Protein AF-A0A2Z6MRA7-F1 (afdb_monomer_lite)

Radius of gyration: 40.66 Å; chains: 1; bounding box: 72×16×120 Å

Secondary structure (DSSP, 8-state):
-HHHHHHHHHHHHHHHHHHHHHHHHHHTTT-SS-SS----HHHHHHHHHHHHHHHHHHHHHHHHHHHHHHHHHHHHHHHHHHHHHHHHHHHHHHHHHHTTTT-HHHHHHHHHHHHHHHHHHHHHHHHHHHHHHHHHTT--

pLDDT: mean 86.62, std 15.34, range [43.91, 98.38]

Sequence (140 aa):
MDAFRKQASKFREQVAKQQQAVIKQFSGSGYESSDVVVIDEVEMQRHQHMDKLYRATRAGRDFQKEIVKAGETFTAIGYKHIETGTKLSEECCRYGAENNSDNILAKAASVYGDARKHVEKEHEELNRLLASQVNFSYAV

Foldseek 3Di:
DVVVVVVVVVVVVVVVVVVVVVVCVVCVLPPDDDPDPSQRPVNVVVVVVVVVVVVVVVVVVVVVVVVLVVLVVVLVVLVVVLVVLLVQLVVLLVQLVVVVPVDPSSVVSNVCSVVSNVVSVVSVVVSVVSVVVSVVVVVD

Structure (mmCIF, N/CA/C/O backbone):
data_AF-A0A2Z6MRA7-F1
#
_entry.id   AF-A0A2Z6MRA7-F1
#
loop_
_atom_site.group_PDB
_atom_site.id
_atom_site.type_symbol
_atom_site.label_atom_id
_atom_site.label_alt_id
_atom_site.label_comp_id
_atom_site.label_asym_id
_atom_site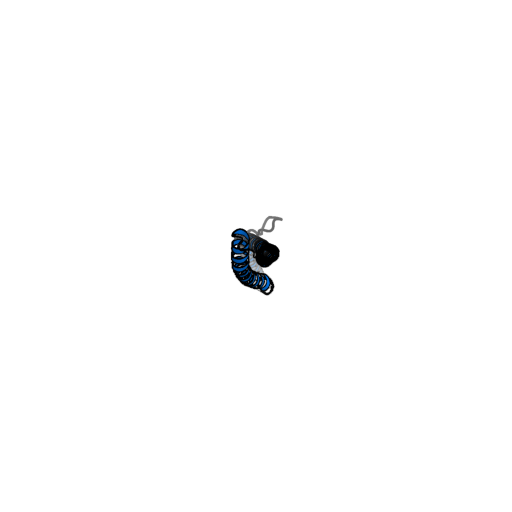.label_entity_id
_atom_site.label_seq_id
_atom_site.pdbx_PDB_ins_code
_atom_site.Cartn_x
_atom_site.Cartn_y
_atom_site.Cartn_z
_atom_site.occupancy
_atom_site.B_iso_or_equiv
_atom_site.auth_seq_id
_atom_site.auth_comp_id
_atom_site.auth_asym_id
_atom_site.auth_atom_id
_atom_site.pdbx_PDB_model_num
ATOM 1 N N . MET A 1 1 ? -45.533 -6.812 85.199 1.00 61.56 1 MET A N 1
ATOM 2 C CA . MET A 1 1 ? -45.878 -7.290 83.838 1.00 61.56 1 MET A CA 1
ATOM 3 C C . MET A 1 1 ? -46.168 -6.143 82.863 1.00 61.56 1 MET A C 1
ATOM 5 O O . MET A 1 1 ? -45.709 -6.209 81.729 1.00 61.56 1 MET A O 1
ATOM 9 N N . ASP A 1 2 ? -46.828 -5.056 83.280 1.00 75.00 2 ASP A N 1
ATOM 10 C CA . ASP A 1 2 ? -47.205 -3.964 82.356 1.00 75.00 2 ASP A CA 1
ATOM 11 C C . ASP A 1 2 ? -46.066 -3.027 81.932 1.00 75.00 2 ASP A C 1
ATOM 13 O O . ASP A 1 2 ? -46.065 -2.523 80.809 1.00 75.00 2 ASP A O 1
ATOM 17 N N . ALA A 1 3 ? -45.054 -2.832 82.783 1.00 76.25 3 ALA A N 1
ATOM 18 C CA . ALA A 1 3 ? -43.869 -2.044 82.434 1.00 76.25 3 ALA A CA 1
ATOM 19 C C . ALA A 1 3 ? -43.072 -2.682 81.279 1.00 76.25 3 ALA A C 1
ATOM 21 O O . ALA A 1 3 ? -42.670 -1.990 80.345 1.00 76.25 3 ALA A O 1
ATOM 22 N N . PHE A 1 4 ? -42.936 -4.013 81.292 1.00 77.94 4 PHE A N 1
ATOM 23 C CA . PHE A 1 4 ? -42.275 -4.775 80.231 1.00 77.94 4 PHE A CA 1
ATOM 24 C C . PHE A 1 4 ? -43.061 -4.710 78.912 1.00 77.94 4 PHE A C 1
ATOM 26 O O . PHE A 1 4 ? -42.480 -4.475 77.854 1.00 77.94 4 PHE A O 1
ATOM 33 N N . ARG A 1 5 ? -44.400 -4.803 78.970 1.00 78.56 5 ARG A N 1
ATOM 34 C CA . ARG A 1 5 ? -45.269 -4.592 77.796 1.00 78.56 5 ARG A CA 1
ATOM 35 C C . ARG A 1 5 ? -45.118 -3.193 77.199 1.00 78.56 5 ARG A C 1
ATOM 37 O O . ARG A 1 5 ? -45.010 -3.074 75.983 1.00 78.56 5 ARG A O 1
ATOM 44 N N . LYS A 1 6 ? -45.067 -2.149 78.035 1.00 82.81 6 LYS A N 1
ATOM 45 C CA . LYS A 1 6 ? -44.858 -0.762 77.577 1.00 82.81 6 LYS A CA 1
ATOM 46 C C . LYS A 1 6 ? -43.485 -0.547 76.941 1.00 82.81 6 LYS A C 1
ATOM 48 O O . LYS A 1 6 ? -43.351 0.248 76.014 1.00 82.81 6 LYS A O 1
ATOM 53 N N . GLN A 1 7 ? -42.455 -1.223 77.435 1.00 84.06 7 GLN A N 1
ATOM 54 C CA . GLN A 1 7 ? -41.118 -1.130 76.856 1.00 84.06 7 GLN A CA 1
ATOM 55 C C . GLN A 1 7 ? -41.043 -1.865 75.511 1.00 84.06 7 GLN A C 1
ATOM 57 O O . GLN A 1 7 ? -40.516 -1.316 74.545 1.00 84.06 7 GLN A O 1
ATOM 62 N N . ALA A 1 8 ? -41.669 -3.041 75.410 1.00 85.00 8 ALA A N 1
ATOM 63 C CA . ALA A 1 8 ? -41.787 -3.785 74.159 1.00 85.00 8 ALA A CA 1
ATOM 64 C C . ALA A 1 8 ? -42.585 -3.018 73.089 1.00 85.00 8 ALA A C 1
ATOM 66 O O . ALA A 1 8 ? -42.194 -3.010 71.922 1.00 85.00 8 ALA A O 1
ATOM 67 N N . SER A 1 9 ? -43.662 -2.318 73.467 1.00 85.94 9 SER A N 1
ATOM 68 C CA . SER A 1 9 ? -44.428 -1.497 72.521 1.00 85.94 9 SER A CA 1
ATOM 69 C C . SER A 1 9 ? -43.619 -0.307 71.999 1.00 85.94 9 SER A C 1
ATOM 71 O O . SER A 1 9 ? -43.652 -0.039 70.802 1.00 85.94 9 SER A O 1
ATOM 73 N N . LYS A 1 10 ? -42.831 0.357 72.858 1.00 87.25 10 LYS A N 1
ATOM 74 C CA . LYS A 1 10 ? -41.926 1.445 72.444 1.00 87.25 10 LYS A CA 1
ATOM 75 C C . LYS A 1 10 ? -40.828 0.960 71.499 1.00 87.25 10 LYS A C 1
ATOM 77 O O . LYS A 1 10 ? -40.557 1.619 70.502 1.00 87.25 10 LYS A O 1
ATOM 82 N N . PHE A 1 11 ? -40.222 -0.190 71.793 1.00 84.88 11 PHE A N 1
ATOM 83 C CA . PHE A 1 11 ? -39.203 -0.785 70.929 1.00 84.88 11 PHE A CA 1
ATOM 84 C C . PHE A 1 11 ? -39.780 -1.148 69.558 1.00 84.88 11 PHE A C 1
ATOM 86 O O . PHE A 1 11 ? -39.213 -0.783 68.534 1.00 84.88 11 PHE A O 1
ATOM 93 N N . ARG A 1 12 ? -40.962 -1.777 69.524 1.00 89.12 12 ARG A N 1
ATOM 94 C CA . ARG A 1 12 ? -41.667 -2.086 68.274 1.00 89.12 12 ARG A CA 1
ATOM 95 C C . ARG A 1 12 ? -41.969 -0.829 67.457 1.00 89.12 12 ARG A C 1
ATOM 97 O O . ARG A 1 12 ? -41.828 -0.852 66.240 1.00 89.12 12 ARG A O 1
ATOM 104 N N . GLU A 1 13 ? -42.360 0.262 68.109 1.00 89.81 13 GLU A N 1
ATOM 105 C CA . GLU A 1 13 ? -42.630 1.533 67.434 1.00 89.81 13 GLU A CA 1
ATOM 106 C C . GLU A 1 13 ? -41.350 2.187 66.887 1.00 89.81 13 GLU A C 1
ATOM 108 O O . GLU A 1 13 ? -41.354 2.710 65.775 1.00 89.81 13 GLU A O 1
ATOM 113 N N . GLN A 1 14 ? -40.238 2.118 67.627 1.00 89.75 14 GLN A N 1
ATOM 114 C CA . GLN A 1 14 ? -38.931 2.580 67.148 1.00 89.75 14 GLN A CA 1
ATOM 115 C C . GLN A 1 14 ? -38.446 1.762 65.949 1.00 89.75 14 GLN A C 1
ATOM 117 O O . GLN A 1 14 ? -38.046 2.345 64.945 1.00 89.75 14 GLN A O 1
ATOM 122 N N . VAL A 1 15 ? -38.552 0.432 66.017 1.00 87.19 15 VAL A N 1
ATOM 123 C CA . VAL A 1 15 ? -38.201 -0.466 64.909 1.00 87.19 15 VAL A CA 1
ATOM 124 C C . VAL A 1 15 ? -39.079 -0.187 63.691 1.00 87.19 15 VAL A C 1
ATOM 126 O O . VAL A 1 15 ? -38.550 -0.066 62.594 1.00 87.19 15 VAL A O 1
ATOM 129 N N . ALA A 1 16 ? -40.389 0.004 63.868 1.00 87.00 16 ALA A N 1
ATOM 130 C CA . ALA A 1 16 ? -41.295 0.327 62.767 1.00 87.00 16 ALA A CA 1
ATOM 131 C C . ALA A 1 16 ? -40.948 1.669 62.101 1.00 87.00 16 ALA A C 1
ATOM 133 O O . ALA A 1 16 ? -40.903 1.752 60.877 1.00 87.00 16 ALA A O 1
ATOM 134 N N . LYS A 1 17 ? -40.634 2.709 62.887 1.00 87.38 17 LYS A N 1
ATOM 135 C CA . LYS A 1 17 ? -40.191 4.011 62.353 1.00 87.38 17 LYS A CA 1
ATOM 136 C C . LYS A 1 17 ? -38.864 3.899 61.608 1.00 87.38 17 LYS A C 1
ATOM 138 O O . LYS A 1 17 ? -38.703 4.512 60.557 1.00 87.38 17 LYS A O 1
ATOM 143 N N . GLN A 1 18 ? -37.929 3.107 62.128 1.00 85.75 18 GLN A N 1
ATOM 144 C CA . GLN A 1 18 ? -36.629 2.894 61.499 1.00 85.75 18 GLN A CA 1
ATOM 145 C C . GLN A 1 18 ? -36.767 2.089 60.202 1.00 85.75 18 GLN A C 1
ATOM 147 O O . GLN A 1 18 ? -36.214 2.485 59.183 1.00 85.75 18 GLN A O 1
ATOM 152 N N . GLN A 1 19 ? -37.578 1.030 60.201 1.00 81.81 19 GLN A N 1
ATOM 153 C CA . GLN A 1 19 ? -37.922 0.273 58.997 1.00 81.81 19 GLN A CA 1
ATOM 154 C C . GLN A 1 19 ? -38.595 1.164 57.952 1.00 81.81 19 GLN A C 1
ATOM 156 O O . GLN A 1 19 ? -38.216 1.125 56.787 1.00 81.81 19 GLN A O 1
ATOM 161 N N . GLN A 1 20 ? -39.529 2.026 58.360 1.00 79.81 20 GLN A N 1
ATOM 162 C CA . GLN A 1 20 ? -40.194 2.953 57.449 1.00 79.81 20 GLN A CA 1
ATOM 163 C C . GLN A 1 20 ? -39.233 4.013 56.886 1.00 79.81 20 GLN A C 1
ATOM 165 O O . GLN A 1 20 ? -39.343 4.364 55.717 1.00 79.81 20 GLN A O 1
ATOM 170 N N . ALA A 1 21 ? -38.267 4.499 57.671 1.00 77.75 21 ALA A N 1
ATOM 171 C CA . ALA A 1 21 ? -37.239 5.429 57.198 1.00 77.75 21 ALA A CA 1
ATOM 172 C C . ALA A 1 21 ? -36.267 4.773 56.202 1.00 77.75 21 ALA A C 1
ATOM 174 O O . ALA A 1 21 ? -35.924 5.385 55.194 1.00 77.75 21 ALA A O 1
ATOM 175 N N . VAL A 1 22 ? -35.875 3.522 56.460 1.00 73.81 22 VAL A N 1
ATOM 176 C CA . VAL A 1 22 ? -35.026 2.721 55.568 1.00 73.81 22 VAL A CA 1
ATOM 177 C C . VAL A 1 22 ? -35.753 2.448 54.253 1.00 73.81 22 VAL A C 1
ATOM 179 O O . VAL A 1 22 ? -35.217 2.741 53.190 1.00 73.81 22 VAL A O 1
ATOM 182 N N . ILE A 1 23 ? -37.005 1.985 54.315 1.00 71.25 23 ILE A N 1
ATOM 183 C CA . ILE A 1 23 ? -37.838 1.772 53.126 1.00 71.25 23 ILE A CA 1
ATOM 184 C C . ILE A 1 23 ? -37.998 3.082 52.356 1.00 71.25 23 ILE A C 1
ATOM 186 O O . ILE A 1 23 ? -37.771 3.082 51.160 1.00 71.25 23 ILE A O 1
ATOM 190 N N . LYS A 1 24 ? -38.257 4.212 53.027 1.00 70.19 24 LYS A N 1
ATOM 191 C CA . LYS A 1 24 ? -38.381 5.527 52.380 1.00 70.19 24 LYS A CA 1
ATOM 192 C C . LYS A 1 24 ? -37.087 6.011 51.715 1.00 70.19 24 LYS A C 1
ATOM 194 O O . LYS A 1 24 ? -37.157 6.691 50.696 1.00 70.19 24 LYS A O 1
ATOM 199 N N . GLN A 1 25 ? -35.914 5.674 52.258 1.00 65.38 25 GLN A N 1
ATOM 200 C CA . GLN A 1 25 ? -34.640 5.927 51.572 1.00 65.38 25 GLN A CA 1
ATOM 201 C C . GLN A 1 25 ? -34.499 5.086 50.300 1.00 65.38 25 GLN A C 1
ATOM 203 O O . GLN A 1 25 ? -33.959 5.583 49.317 1.00 65.38 25 GLN A O 1
ATOM 208 N N . PHE A 1 26 ? -35.006 3.853 50.305 1.00 62.19 26 PHE A N 1
ATOM 209 C CA . PHE A 1 26 ? -34.986 2.967 49.139 1.00 62.19 26 PHE A CA 1
ATOM 210 C C . PHE A 1 26 ? -36.138 3.212 48.153 1.00 62.19 26 PHE A C 1
ATOM 212 O O . PHE A 1 26 ? -36.004 2.903 46.975 1.00 62.19 26 PHE A O 1
ATOM 219 N N . SER A 1 27 ? -37.259 3.790 48.589 1.00 54.78 27 SER A N 1
ATOM 220 C CA . SER A 1 27 ? -38.402 4.107 47.730 1.00 54.78 27 SER A CA 1
ATOM 221 C C . SER A 1 27 ? -38.403 5.542 47.213 1.00 54.78 27 SER A C 1
ATOM 223 O O . SER A 1 27 ? -38.974 5.810 46.157 1.00 54.78 27 SER A O 1
ATOM 225 N N . GLY A 1 28 ? -37.663 6.451 47.858 1.00 52.53 28 GLY A N 1
ATOM 226 C CA . GLY A 1 28 ? -37.334 7.772 47.317 1.00 52.53 28 GLY A CA 1
ATOM 227 C C . GLY A 1 28 ? -36.505 7.729 46.025 1.00 52.53 28 GLY A C 1
ATOM 228 O O . GLY A 1 28 ? -36.448 8.735 45.325 1.00 52.53 28 GLY A O 1
ATOM 229 N N . SER A 1 29 ? -35.922 6.574 45.676 1.00 53.66 29 SER A N 1
ATOM 230 C CA . SER A 1 29 ? -35.279 6.315 44.379 1.00 53.66 29 SER A CA 1
ATOM 231 C C . SER A 1 29 ? -36.203 5.642 43.348 1.00 53.66 29 SER A C 1
ATOM 233 O O . SER A 1 29 ? -35.720 5.031 42.401 1.00 53.66 29 SER A O 1
ATOM 235 N N . GLY A 1 30 ? -37.530 5.749 43.498 1.00 51.50 30 GLY A N 1
ATOM 236 C CA . GLY A 1 30 ? -38.499 5.401 42.445 1.00 51.50 30 GLY A CA 1
ATOM 237 C C . GLY A 1 30 ? -38.980 3.945 42.416 1.00 51.50 30 GLY A C 1
ATOM 238 O O . GLY A 1 30 ? -39.690 3.560 41.495 1.00 51.50 30 GLY A O 1
ATOM 239 N N . TYR A 1 31 ? -38.649 3.132 43.420 1.00 51.97 31 TYR A N 1
ATOM 240 C CA . TYR A 1 31 ? -38.835 1.673 43.376 1.00 51.97 31 TYR A CA 1
ATOM 241 C C . TYR A 1 31 ? -40.231 1.126 43.743 1.00 51.97 31 TYR A C 1
ATOM 243 O O . TYR A 1 31 ? -40.405 -0.088 43.778 1.00 51.97 31 TYR A O 1
ATOM 251 N N . GLU A 1 32 ? -41.237 1.956 44.038 1.00 49.31 32 GLU A N 1
ATOM 252 C CA . GLU A 1 32 ? -42.443 1.460 44.732 1.00 49.31 32 GLU A CA 1
ATOM 253 C C . GLU A 1 32 ? -43.661 1.073 43.868 1.00 49.31 32 GLU A C 1
ATOM 255 O O . GLU A 1 32 ? -44.641 0.609 44.444 1.00 49.31 32 GLU A O 1
ATOM 260 N N . SER A 1 33 ? -43.672 1.190 42.528 1.00 49.06 33 SER A N 1
ATOM 261 C CA . SER A 1 33 ? -44.928 0.882 41.796 1.00 49.06 33 SER A CA 1
ATOM 262 C C . SER A 1 33 ? -44.847 0.435 40.329 1.00 49.06 33 SER A C 1
ATOM 264 O O . SER A 1 33 ? -45.857 0.522 39.629 1.00 49.06 33 SER A O 1
ATOM 266 N N . SER A 1 34 ? -43.726 -0.072 39.818 1.00 43.91 34 SER A N 1
ATOM 267 C CA . SER A 1 34 ? -43.711 -0.536 38.425 1.00 43.91 34 SER A CA 1
ATOM 268 C C . SER A 1 34 ? -42.971 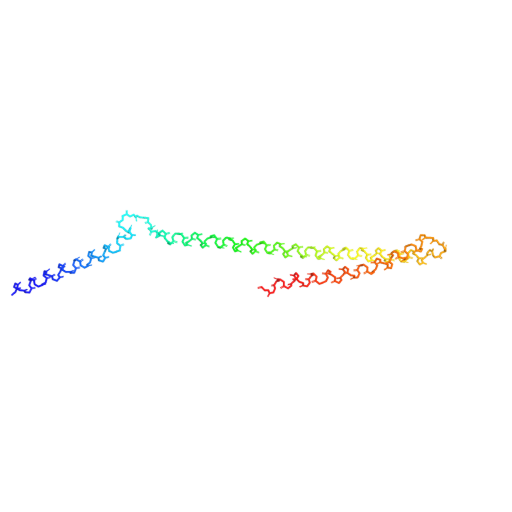-1.854 38.263 1.00 43.91 34 SER A C 1
ATOM 270 O O . SER A 1 34 ? -41.846 -1.992 38.726 1.00 43.91 34 SER A O 1
ATOM 272 N N . ASP A 1 35 ? -43.569 -2.776 37.508 1.00 44.47 35 ASP A N 1
ATOM 273 C CA . ASP A 1 35 ? -42.946 -3.965 36.889 1.00 44.47 35 ASP A CA 1
ATOM 274 C C . ASP A 1 35 ? -41.876 -3.574 35.831 1.00 44.47 35 ASP A C 1
ATOM 276 O O . ASP A 1 35 ? -41.507 -4.324 34.932 1.00 44.47 35 ASP A O 1
ATOM 280 N N . VAL A 1 36 ? -41.403 -2.330 35.914 1.00 48.38 36 VAL A N 1
ATOM 281 C CA . VAL A 1 36 ? -40.416 -1.675 35.075 1.00 48.38 36 VAL A CA 1
ATOM 282 C C . VAL A 1 36 ? -39.216 -1.439 35.970 1.00 48.38 36 VAL A C 1
ATOM 284 O O . VAL A 1 36 ? -39.297 -0.705 36.953 1.00 48.38 36 VAL A O 1
ATOM 287 N N . VAL A 1 37 ? -38.099 -2.066 35.615 1.00 55.81 37 VAL A N 1
ATOM 288 C CA . VAL A 1 37 ? -36.787 -1.786 36.196 1.00 55.81 37 VAL A CA 1
ATOM 289 C C . VAL A 1 37 ? -36.551 -0.276 36.099 1.00 55.81 37 VAL A C 1
ATOM 291 O O . VAL A 1 37 ? -36.351 0.251 35.005 1.00 55.81 37 VAL A O 1
ATOM 294 N N . VAL A 1 38 ? -36.624 0.433 37.228 1.00 57.22 38 VAL A N 1
ATOM 295 C CA . VAL A 1 38 ? -36.293 1.860 37.296 1.00 57.22 38 VAL A CA 1
ATOM 296 C C . VAL A 1 38 ? -34.774 1.953 37.258 1.00 57.22 38 VAL A C 1
ATOM 298 O O . VAL A 1 38 ? -34.099 1.927 38.284 1.00 57.22 38 VAL A O 1
ATOM 301 N N . ILE A 1 39 ? -34.237 1.947 36.039 1.00 60.69 39 ILE A N 1
ATOM 302 C CA . ILE A 1 39 ? -32.828 2.231 35.784 1.00 60.69 39 ILE A CA 1
ATOM 303 C C . ILE A 1 39 ? -32.609 3.693 36.177 1.00 60.69 39 ILE A C 1
ATOM 305 O O . ILE A 1 39 ? -33.308 4.575 35.676 1.00 60.69 39 ILE A O 1
ATOM 309 N N . ASP A 1 40 ? -31.657 3.937 37.077 1.00 77.81 40 ASP A N 1
ATOM 310 C CA . ASP A 1 40 ? -31.231 5.286 37.450 1.00 77.81 40 ASP A CA 1
ATOM 311 C C . ASP A 1 40 ? -30.864 6.073 36.176 1.00 77.81 40 ASP A C 1
ATOM 313 O O . ASP A 1 40 ? -30.165 5.554 35.302 1.00 77.81 40 ASP A O 1
ATOM 317 N N . GLU A 1 41 ? -31.330 7.317 36.027 1.00 80.62 41 GLU A N 1
ATOM 318 C CA . GLU A 1 41 ? -31.053 8.127 34.830 1.00 80.62 41 GLU A CA 1
ATOM 319 C C . GLU A 1 41 ? -29.545 8.249 34.576 1.00 80.62 41 GLU A C 1
ATOM 321 O O . GLU A 1 41 ? -29.099 8.227 33.425 1.00 80.62 41 GLU A O 1
ATOM 326 N N . VAL A 1 42 ? -28.748 8.302 35.649 1.00 81.94 42 VAL A N 1
ATOM 327 C CA . VAL A 1 42 ? -27.282 8.318 35.579 1.00 81.94 42 VAL A CA 1
ATOM 328 C C . VAL A 1 42 ? -26.740 6.988 35.047 1.00 81.94 42 VAL A C 1
ATOM 330 O O . VAL A 1 42 ? -25.832 6.976 34.210 1.00 81.94 42 VAL A O 1
ATOM 333 N N . GLU A 1 43 ? -27.306 5.858 35.474 1.00 87.88 43 GLU A N 1
ATOM 334 C CA . GLU A 1 43 ? -26.947 4.532 34.966 1.00 87.88 43 GLU A CA 1
ATOM 335 C C . GLU A 1 43 ? -27.314 4.379 33.483 1.00 87.88 43 GLU A C 1
ATOM 337 O O . GLU A 1 43 ? -26.481 3.927 32.689 1.00 87.88 43 GLU A O 1
ATOM 342 N N . MET A 1 44 ? -28.501 4.840 33.076 1.00 88.31 44 MET A N 1
ATOM 343 C CA . MET A 1 44 ? -28.934 4.845 31.676 1.00 88.31 44 MET A CA 1
ATOM 344 C C . MET A 1 44 ? -28.018 5.719 30.808 1.00 88.31 44 MET A C 1
ATOM 346 O O . MET A 1 44 ? -27.568 5.283 29.744 1.00 88.31 44 MET A O 1
ATOM 350 N N . GLN A 1 45 ? -27.685 6.933 31.258 1.00 90.94 45 GLN A N 1
ATOM 351 C CA . GLN A 1 45 ? -26.747 7.811 30.553 1.00 90.94 45 GLN A CA 1
ATOM 352 C C . GLN A 1 45 ? -25.359 7.177 30.432 1.00 90.94 45 GLN A C 1
ATOM 354 O O . GLN A 1 45 ? -24.727 7.265 29.374 1.00 90.94 45 GLN A O 1
ATOM 359 N N . ARG A 1 46 ? -24.875 6.506 31.484 1.00 91.06 46 ARG A N 1
ATOM 360 C CA . ARG A 1 46 ? -23.586 5.806 31.457 1.00 91.06 46 ARG A CA 1
ATOM 361 C C . ARG A 1 46 ? -23.606 4.638 30.473 1.00 91.06 46 ARG A C 1
ATOM 363 O O . ARG A 1 46 ? -22.650 4.470 29.716 1.00 91.06 46 ARG A O 1
ATOM 370 N N . HIS A 1 47 ? -24.698 3.878 30.425 1.00 93.56 47 HIS A N 1
ATOM 371 C CA . HIS A 1 47 ? -24.872 2.798 29.457 1.00 93.56 47 HIS A CA 1
ATOM 372 C C . HIS A 1 47 ? -24.848 3.317 28.011 1.00 93.56 47 HIS A C 1
ATOM 374 O O . HIS A 1 47 ? -24.129 2.776 27.173 1.00 93.56 47 HIS A O 1
ATOM 380 N N . GLN A 1 48 ? -25.545 4.421 27.724 1.00 95.44 48 GLN A N 1
ATOM 381 C CA . GLN A 1 48 ? -25.530 5.047 26.397 1.00 95.44 48 GLN A CA 1
ATOM 382 C C . GLN A 1 48 ? -24.134 5.539 25.986 1.00 95.44 48 GLN A C 1
ATOM 384 O O . GLN A 1 48 ? -23.746 5.388 24.826 1.00 95.44 48 GLN A O 1
ATOM 389 N N . HIS A 1 49 ? -23.360 6.116 26.912 1.00 96.88 49 HIS A N 1
ATOM 390 C CA . HIS A 1 49 ? -21.974 6.507 26.633 1.00 96.88 49 HIS A CA 1
ATOM 391 C C . HIS A 1 49 ? -21.091 5.294 26.332 1.00 96.88 49 HIS A C 1
ATOM 393 O O . HIS A 1 49 ? -20.293 5.340 25.395 1.00 96.88 49 HIS A O 1
ATOM 399 N N . MET A 1 50 ? -21.267 4.201 27.076 1.00 97.25 50 MET A N 1
ATOM 400 C CA . MET A 1 50 ? -20.536 2.961 26.829 1.00 97.25 50 MET A CA 1
ATOM 401 C C . MET A 1 50 ? -20.885 2.329 25.480 1.00 97.25 50 MET A C 1
ATOM 403 O O . MET A 1 50 ? -19.974 1.899 24.774 1.00 97.25 50 MET A O 1
ATOM 407 N N . ASP A 1 51 ? -22.159 2.319 25.080 1.00 97.31 51 ASP A N 1
ATOM 408 C CA . ASP A 1 51 ? -22.570 1.813 23.764 1.00 97.31 51 ASP A CA 1
ATOM 409 C C . ASP A 1 51 ? -21.969 2.656 22.627 1.00 97.31 51 ASP A C 1
ATOM 411 O O . ASP A 1 51 ? -21.415 2.114 21.668 1.00 97.31 51 ASP A O 1
ATOM 415 N N . LYS A 1 52 ? -21.981 3.991 22.761 1.00 98.12 52 LYS A N 1
ATOM 416 C CA . LYS A 1 52 ? -21.329 4.896 21.799 1.00 98.12 52 LYS A CA 1
ATOM 417 C C . LYS A 1 52 ? -19.829 4.633 21.694 1.00 98.12 52 LYS A C 1
ATOM 419 O O . LYS A 1 52 ? -19.317 4.525 20.581 1.00 98.12 52 LYS A O 1
ATOM 424 N N . LEU A 1 53 ? -19.139 4.507 22.829 1.00 97.88 53 LEU A N 1
ATOM 425 C CA . LEU A 1 53 ? -17.708 4.213 22.860 1.00 97.88 53 LEU A CA 1
ATOM 426 C C . LEU A 1 53 ? -17.416 2.867 22.192 1.00 97.88 53 LEU A C 1
ATOM 428 O O . LEU A 1 53 ? -16.570 2.800 21.305 1.00 97.88 53 LEU A O 1
ATOM 432 N N . TYR A 1 54 ? -18.165 1.819 22.542 1.00 97.81 54 TYR A N 1
ATOM 433 C CA . TYR A 1 54 ? -18.016 0.496 21.943 1.00 97.81 54 TYR A CA 1
ATOM 434 C C . TYR A 1 54 ? -18.193 0.533 20.420 1.00 97.81 54 TYR A C 1
ATOM 436 O O . TYR A 1 54 ? -17.347 0.012 19.689 1.00 97.81 54 TYR A O 1
ATOM 444 N N . ARG A 1 55 ? -19.254 1.181 19.922 1.00 98.12 55 ARG A N 1
ATOM 445 C CA . ARG A 1 55 ? -19.498 1.326 18.478 1.00 98.12 55 ARG A CA 1
ATOM 446 C C . ARG A 1 55 ? -18.383 2.103 17.787 1.00 98.12 55 ARG A C 1
ATOM 448 O O . ARG A 1 55 ? -17.924 1.665 16.735 1.00 98.12 55 ARG A O 1
ATOM 455 N N . ALA A 1 56 ? -17.925 3.207 18.377 1.00 98.00 56 ALA A N 1
ATOM 456 C CA . ALA A 1 56 ? -16.848 4.022 17.823 1.00 98.00 56 ALA A CA 1
ATOM 457 C C . ALA A 1 56 ? -15.520 3.250 17.762 1.00 98.00 56 ALA A C 1
ATOM 459 O O . ALA A 1 56 ? -14.874 3.224 16.716 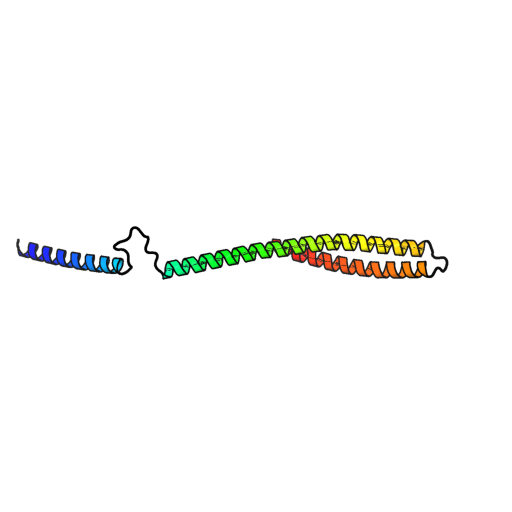1.00 98.00 56 ALA A O 1
ATOM 460 N N . THR A 1 57 ? -15.141 2.548 18.834 1.00 97.69 57 THR A N 1
ATOM 461 C CA . THR A 1 57 ? -13.937 1.702 18.860 1.00 97.69 57 THR A CA 1
ATOM 462 C C . THR A 1 57 ? -14.038 0.558 17.854 1.00 97.69 57 THR A C 1
ATOM 464 O O . THR A 1 57 ? -13.071 0.255 17.156 1.00 97.69 57 THR A O 1
ATOM 467 N N . ARG A 1 58 ? -15.217 -0.065 17.736 1.00 97.69 58 ARG A N 1
ATOM 468 C CA . ARG A 1 58 ? -15.468 -1.120 16.751 1.00 97.69 58 ARG A CA 1
ATOM 469 C C . ARG A 1 58 ? -15.285 -0.603 15.322 1.00 97.69 58 ARG A C 1
ATOM 471 O O . ARG A 1 58 ? -14.556 -1.227 14.558 1.00 97.69 58 ARG A O 1
ATOM 478 N N . ALA A 1 59 ? -15.902 0.532 14.996 1.00 97.94 59 ALA A N 1
ATOM 479 C CA . ALA A 1 59 ? -15.793 1.164 13.686 1.00 97.94 59 ALA A CA 1
ATOM 480 C C . ALA A 1 59 ? -14.350 1.584 13.371 1.00 97.94 59 ALA A C 1
ATOM 482 O O . ALA A 1 59 ? -13.868 1.318 12.276 1.00 97.94 59 ALA A O 1
ATOM 483 N N . GLY A 1 60 ? -13.633 2.163 14.341 1.00 96.94 60 GLY A N 1
ATOM 484 C CA . GLY A 1 60 ? -12.225 2.535 14.180 1.00 96.94 60 GLY A CA 1
ATOM 485 C C . GLY A 1 60 ? -11.327 1.335 13.873 1.00 96.94 60 GLY A C 1
ATOM 486 O O . GLY A 1 60 ? -10.509 1.394 12.959 1.00 96.94 60 GLY A O 1
ATOM 487 N N . ARG A 1 61 ? -11.525 0.211 14.572 1.00 95.69 61 ARG A N 1
ATOM 488 C CA . ARG A 1 61 ? -10.796 -1.035 14.294 1.00 95.69 61 ARG A CA 1
ATOM 489 C C . ARG A 1 61 ? -11.115 -1.590 12.904 1.00 95.69 61 ARG A C 1
ATOM 491 O O . ARG A 1 61 ? -10.217 -2.071 12.219 1.00 95.69 61 ARG A O 1
ATOM 498 N N . ASP A 1 62 ? -12.381 -1.574 12.499 1.00 96.38 62 ASP A N 1
ATOM 499 C CA . ASP A 1 62 ? -12.778 -2.091 11.188 1.00 96.38 62 ASP A CA 1
ATOM 500 C C . ASP A 1 62 ? -12.207 -1.200 10.061 1.00 96.38 62 ASP A C 1
ATOM 502 O O . ASP A 1 62 ? -11.642 -1.723 9.104 1.00 96.38 62 ASP A O 1
ATOM 506 N N . PHE A 1 63 ? -12.193 0.124 10.243 1.00 96.38 63 PHE A N 1
ATOM 507 C CA . PHE A 1 63 ? -11.527 1.068 9.339 1.00 96.38 63 PHE A CA 1
ATOM 508 C C . PHE A 1 63 ? -10.003 0.868 9.270 1.00 96.38 63 PHE A C 1
ATOM 510 O O . PHE A 1 63 ? -9.421 0.872 8.187 1.00 96.38 63 PHE A O 1
ATOM 517 N N . GLN A 1 64 ? -9.339 0.621 10.404 1.00 94.50 64 GLN A N 1
ATOM 518 C CA . GLN A 1 64 ? -7.905 0.309 10.422 1.00 94.50 64 GLN A CA 1
ATOM 519 C C . GLN A 1 64 ? -7.588 -0.936 9.578 1.00 94.50 64 GLN A C 1
ATOM 521 O O . GLN A 1 64 ? -6.609 -0.937 8.833 1.00 94.50 64 GLN A O 1
ATOM 526 N N . LYS A 1 65 ? -8.431 -1.977 9.635 1.00 93.69 65 LYS A N 1
ATOM 527 C CA . LYS A 1 65 ? -8.272 -3.170 8.784 1.00 93.69 65 LYS A CA 1
ATOM 528 C C . LYS A 1 65 ? -8.392 -2.840 7.298 1.00 93.69 65 LYS A C 1
ATOM 530 O O . LYS A 1 65 ? -7.659 -3.410 6.494 1.00 93.69 65 LYS A O 1
ATOM 535 N N . GLU A 1 66 ? -9.296 -1.937 6.927 1.00 96.38 66 GLU A N 1
ATOM 536 C CA . GLU A 1 66 ? -9.436 -1.488 5.538 1.00 96.38 66 GLU A CA 1
ATOM 537 C C . GLU A 1 66 ? -8.194 -0.731 5.055 1.00 96.38 66 GLU A C 1
ATOM 539 O O . GLU A 1 66 ? -7.724 -0.999 3.950 1.00 96.38 66 GLU A O 1
ATOM 544 N N . ILE A 1 67 ? -7.613 0.140 5.892 1.00 94.88 67 ILE A N 1
ATOM 545 C CA . ILE A 1 67 ? -6.350 0.833 5.584 1.00 94.88 67 ILE A CA 1
ATOM 546 C C . ILE A 1 67 ? -5.220 -0.173 5.349 1.00 94.88 67 ILE A C 1
ATOM 548 O O . ILE A 1 67 ? -4.509 -0.072 4.349 1.00 94.88 67 ILE A O 1
ATOM 552 N N . VAL A 1 68 ? -5.062 -1.154 6.243 1.00 94.50 68 VAL A N 1
ATOM 553 C CA . VAL A 1 68 ? -4.015 -2.180 6.116 1.00 94.50 68 VAL A CA 1
ATOM 554 C C . VAL A 1 68 ? -4.193 -2.963 4.816 1.00 94.50 68 VAL A C 1
ATOM 556 O O . VAL A 1 68 ? -3.264 -3.035 4.015 1.00 94.50 68 VAL A O 1
ATOM 559 N N . LYS A 1 69 ? -5.410 -3.442 4.533 1.00 95.25 69 LYS A N 1
ATOM 560 C CA . LYS A 1 69 ? -5.725 -4.166 3.292 1.00 95.25 69 LYS A CA 1
ATOM 561 C C . LYS A 1 69 ? -5.464 -3.328 2.035 1.00 95.25 69 LYS A C 1
ATOM 563 O O . LYS A 1 69 ? -5.007 -3.853 1.015 1.00 95.25 69 LYS A O 1
ATOM 568 N N . ALA A 1 70 ? -5.761 -2.029 2.082 1.00 96.44 70 ALA A N 1
ATOM 569 C CA . ALA A 1 70 ? -5.445 -1.113 0.993 1.00 96.44 70 ALA A CA 1
ATOM 570 C C . ALA A 1 70 ? -3.925 -0.999 0.787 1.00 96.44 70 ALA A C 1
ATOM 572 O O . ALA A 1 70 ? -3.466 -1.076 -0.352 1.00 96.44 70 ALA A O 1
ATOM 573 N N . GLY A 1 71 ? -3.145 -0.903 1.868 1.00 95.88 71 GLY A N 1
ATOM 574 C CA . GLY A 1 71 ? -1.679 -0.909 1.828 1.00 95.88 71 GLY A CA 1
ATOM 575 C C . GLY A 1 71 ? -1.088 -2.201 1.251 1.00 95.88 71 GLY A C 1
ATOM 576 O O . GLY A 1 71 ? -0.200 -2.155 0.398 1.00 95.88 71 GLY A O 1
ATOM 577 N N . GLU A 1 72 ? -1.618 -3.362 1.639 1.00 94.81 72 GLU A N 1
ATOM 578 C CA . GLU A 1 72 ? -1.212 -4.664 1.086 1.00 94.81 72 GLU A CA 1
ATOM 579 C C . GLU A 1 72 ? -1.503 -4.747 -0.416 1.00 94.81 72 GLU A C 1
ATOM 581 O O . GLU A 1 72 ? -0.659 -5.148 -1.217 1.00 94.81 72 GLU A O 1
ATOM 586 N N . THR A 1 73 ? -2.695 -4.308 -0.823 1.00 97.00 73 THR A N 1
ATOM 587 C CA . THR A 1 73 ? -3.090 -4.302 -2.236 1.00 97.00 73 THR A CA 1
ATOM 588 C C . THR A 1 73 ? -2.206 -3.355 -3.044 1.00 97.00 73 THR A C 1
ATOM 590 O O . THR A 1 73 ? -1.764 -3.700 -4.141 1.00 97.00 73 THR A O 1
ATOM 593 N N . PHE A 1 74 ? -1.912 -2.174 -2.500 1.00 96.62 74 PHE A N 1
ATOM 594 C CA . PHE A 1 74 ? -1.064 -1.182 -3.147 1.00 96.62 74 PHE A CA 1
ATOM 595 C C . PHE A 1 74 ? 0.364 -1.699 -3.349 1.00 96.62 74 PHE A C 1
ATOM 597 O O . PHE A 1 74 ? 0.890 -1.603 -4.455 1.00 96.62 74 PHE A O 1
ATOM 604 N N . THR A 1 75 ? 0.965 -2.323 -2.333 1.00 96.56 75 THR A N 1
ATOM 605 C CA . THR A 1 75 ? 2.323 -2.887 -2.444 1.00 96.56 75 THR A CA 1
ATOM 606 C C . THR A 1 75 ? 2.387 -4.057 -3.427 1.00 96.56 75 THR A C 1
ATOM 608 O O . THR A 1 75 ? 3.336 -4.156 -4.209 1.00 96.56 75 THR A O 1
ATOM 611 N N . ALA A 1 76 ? 1.349 -4.899 -3.473 1.00 96.88 76 ALA A N 1
ATOM 612 C CA . ALA A 1 76 ? 1.227 -5.967 -4.464 1.00 96.88 76 ALA A CA 1
ATOM 613 C C . ALA A 1 76 ? 1.118 -5.432 -5.905 1.00 96.88 76 ALA A C 1
ATOM 615 O O . ALA A 1 76 ? 1.735 -5.981 -6.820 1.00 96.88 76 ALA A O 1
ATOM 616 N N . ILE A 1 77 ? 0.358 -4.352 -6.123 1.00 97.81 77 ILE A N 1
ATOM 617 C CA . ILE A 1 77 ? 0.296 -3.664 -7.423 1.00 97.81 77 ILE A CA 1
ATOM 618 C C . ILE A 1 77 ? 1.654 -3.038 -7.761 1.00 97.81 77 ILE A C 1
ATOM 620 O O . ILE A 1 77 ? 2.105 -3.159 -8.900 1.00 97.81 77 ILE A O 1
ATOM 624 N N . GLY A 1 78 ? 2.322 -2.430 -6.777 1.00 97.69 78 GLY A N 1
ATOM 625 C CA . GLY A 1 78 ? 3.656 -1.851 -6.922 1.00 97.69 78 GLY A CA 1
ATOM 626 C C . GLY A 1 78 ? 4.664 -2.851 -7.488 1.00 97.69 78 GLY A C 1
ATOM 627 O O . GLY A 1 78 ? 5.332 -2.547 -8.473 1.00 97.69 78 GLY A O 1
ATOM 628 N N . TYR A 1 79 ? 4.695 -4.081 -6.963 1.00 97.69 79 TYR A N 1
ATOM 629 C CA . TYR A 1 79 ? 5.583 -5.131 -7.476 1.00 97.69 79 TYR A CA 1
ATOM 630 C C . TYR A 1 79 ? 5.313 -5.496 -8.940 1.00 97.69 79 TYR A C 1
ATOM 632 O O . TYR A 1 79 ? 6.256 -5.630 -9.715 1.00 97.69 79 TYR A O 1
ATOM 640 N N . LYS A 1 80 ? 4.043 -5.585 -9.355 1.00 98.00 80 LYS A N 1
ATOM 641 C CA . LYS A 1 80 ? 3.692 -5.836 -10.768 1.00 98.00 80 LYS A CA 1
ATOM 642 C C . LYS A 1 80 ? 4.129 -4.690 -11.683 1.00 98.00 80 LYS A C 1
ATOM 644 O O . LYS A 1 80 ? 4.535 -4.917 -12.825 1.00 98.00 80 LYS A O 1
ATOM 649 N N . HIS A 1 81 ? 4.036 -3.455 -11.191 1.00 97.06 81 HIS A N 1
ATOM 650 C CA . HIS A 1 81 ? 4.495 -2.274 -11.916 1.00 97.06 81 HIS A CA 1
ATOM 651 C C . HIS A 1 81 ? 6.016 -2.286 -12.112 1.00 97.06 81 HIS A C 1
ATOM 653 O O . HIS A 1 81 ? 6.471 -2.072 -13.235 1.00 97.06 81 HIS A O 1
ATOM 659 N N . ILE A 1 82 ? 6.771 -2.601 -11.055 1.00 98.19 82 ILE A N 1
ATOM 660 C CA . ILE A 1 82 ? 8.236 -2.733 -11.082 1.00 98.19 82 ILE A CA 1
ATOM 661 C C . ILE A 1 82 ? 8.670 -3.851 -12.035 1.00 98.19 82 ILE A C 1
ATOM 663 O O . ILE A 1 82 ? 9.583 -3.654 -12.834 1.00 98.19 82 ILE A O 1
ATOM 667 N N . GLU A 1 83 ? 7.997 -5.005 -12.005 1.00 98.06 83 GLU A N 1
ATOM 668 C CA . GLU A 1 83 ? 8.268 -6.126 -12.916 1.00 98.06 83 GLU A CA 1
ATOM 669 C C . GLU A 1 83 ? 8.097 -5.699 -14.382 1.00 98.06 83 GLU A C 1
ATOM 671 O O . GLU A 1 83 ? 8.986 -5.894 -15.213 1.00 98.06 83 GLU A O 1
ATOM 676 N N . THR A 1 84 ? 6.976 -5.041 -14.692 1.00 98.00 84 THR A N 1
ATOM 677 C CA . THR A 1 84 ? 6.689 -4.550 -16.047 1.00 98.00 84 THR A CA 1
ATOM 678 C C . THR A 1 84 ? 7.702 -3.490 -16.488 1.00 98.00 84 THR A C 1
ATOM 680 O O . THR A 1 84 ? 8.172 -3.513 -17.626 1.00 98.00 84 THR A O 1
ATOM 683 N N . GLY A 1 85 ? 8.056 -2.564 -15.595 1.00 97.88 85 GLY A N 1
ATOM 684 C CA . GLY A 1 85 ? 9.027 -1.507 -15.867 1.00 97.88 85 GLY A CA 1
ATOM 685 C C . GLY A 1 85 ? 10.447 -2.033 -16.072 1.00 97.88 85 GLY A C 1
ATOM 686 O O . GLY A 1 85 ? 11.142 -1.582 -16.984 1.00 97.88 85 GLY A O 1
ATOM 687 N N . THR A 1 86 ? 10.852 -3.027 -15.279 1.00 98.19 86 THR A N 1
ATOM 688 C CA . THR A 1 86 ? 12.149 -3.705 -15.410 1.00 98.19 86 THR A CA 1
ATOM 689 C C . THR A 1 86 ? 12.240 -4.407 -16.757 1.00 98.19 86 THR A C 1
ATOM 691 O O . THR A 1 86 ? 13.196 -4.192 -17.498 1.00 98.19 86 THR A O 1
ATOM 694 N N . LYS A 1 87 ? 11.198 -5.156 -17.135 1.00 98.38 87 LYS A N 1
ATOM 695 C CA . LYS A 1 87 ? 11.141 -5.820 -18.439 1.00 98.38 87 LYS A CA 1
ATOM 696 C C . LYS A 1 87 ? 11.229 -4.825 -19.600 1.00 98.38 87 LYS A C 1
ATOM 698 O O . LYS A 1 87 ? 11.964 -5.058 -20.554 1.00 98.38 87 LYS A O 1
ATOM 703 N N . LEU A 1 88 ? 10.520 -3.698 -19.514 1.00 98.06 88 LEU A N 1
ATOM 704 C CA . LEU A 1 88 ? 10.598 -2.647 -20.530 1.00 98.06 88 LEU A CA 1
ATOM 705 C C . LEU A 1 88 ? 12.016 -2.064 -20.633 1.00 98.06 88 LEU A C 1
ATOM 707 O O . LEU A 1 88 ? 12.523 -1.870 -21.735 1.00 98.06 88 LEU A O 1
ATOM 711 N N . SER A 1 89 ? 12.660 -1.797 -19.495 1.00 98.06 89 SER A N 1
ATOM 712 C CA . SER A 1 89 ? 14.047 -1.323 -19.449 1.00 98.06 89 SER A CA 1
ATOM 713 C C . SER A 1 89 ? 14.993 -2.303 -20.154 1.00 98.06 89 SER A C 1
ATOM 715 O O . SER A 1 89 ? 15.751 -1.892 -21.035 1.00 98.06 89 SER A O 1
ATOM 717 N N . GLU A 1 90 ? 14.890 -3.597 -19.844 1.00 98.19 90 GLU A N 1
ATOM 718 C CA . GLU A 1 90 ? 15.689 -4.658 -20.467 1.00 98.19 90 GLU A CA 1
ATOM 719 C C . GLU A 1 90 ? 15.464 -4.746 -21.981 1.00 98.19 90 GLU A C 1
ATOM 721 O O . GLU A 1 90 ? 16.422 -4.850 -22.750 1.00 98.19 90 GLU A O 1
ATOM 726 N N . GLU A 1 91 ? 14.210 -4.664 -22.429 1.00 98.12 91 GLU A N 1
ATOM 727 C CA . GLU A 1 91 ? 13.857 -4.689 -23.848 1.00 98.12 91 GLU A CA 1
ATOM 728 C C . GLU A 1 91 ? 14.412 -3.472 -24.601 1.00 98.12 91 GLU A C 1
ATOM 730 O O . GLU A 1 91 ? 14.940 -3.628 -25.705 1.00 98.12 91 GLU A O 1
ATOM 735 N N . CYS A 1 92 ? 14.368 -2.280 -23.998 1.00 97.31 92 CYS A N 1
ATOM 736 C CA . CYS A 1 92 ? 14.964 -1.068 -24.558 1.00 97.31 92 CYS A CA 1
ATOM 737 C C . CYS A 1 92 ? 16.497 -1.157 -24.645 1.00 97.31 92 CYS A C 1
ATOM 739 O O . CYS A 1 92 ? 17.065 -0.838 -25.694 1.00 97.31 92 CYS A O 1
ATOM 741 N N . CYS A 1 93 ? 17.169 -1.638 -23.591 1.00 96.31 93 CYS A N 1
ATOM 742 C CA . CYS A 1 93 ? 18.618 -1.865 -23.600 1.00 96.31 93 CYS A CA 1
ATOM 743 C C . CYS A 1 93 ? 19.016 -2.890 -24.672 1.00 96.31 93 CYS A C 1
ATOM 745 O O . CYS A 1 93 ? 19.966 -2.660 -25.422 1.00 96.31 93 CYS A O 1
ATOM 747 N N . ARG A 1 94 ? 18.268 -3.996 -24.785 1.00 96.75 94 ARG A N 1
ATOM 748 C CA . ARG A 1 94 ? 18.498 -5.030 -25.801 1.00 96.75 94 ARG A CA 1
ATOM 749 C C . ARG A 1 94 ? 18.333 -4.475 -27.213 1.00 96.75 94 ARG A C 1
ATOM 751 O O . ARG A 1 94 ? 19.222 -4.663 -28.037 1.00 96.75 94 ARG A O 1
ATOM 758 N N . TYR A 1 95 ? 17.249 -3.743 -27.475 1.00 95.81 95 TYR A N 1
ATOM 759 C CA . TYR A 1 95 ? 17.036 -3.100 -28.771 1.00 95.81 95 TYR A CA 1
ATOM 760 C C . TYR A 1 95 ? 18.204 -2.175 -29.139 1.00 95.81 95 TYR A C 1
ATOM 762 O O . TYR A 1 95 ? 18.711 -2.241 -30.260 1.00 95.81 95 TYR A O 1
ATOM 770 N N . GLY A 1 96 ? 18.658 -1.341 -28.198 1.00 95.19 96 GLY A N 1
ATOM 771 C CA . GLY A 1 96 ? 19.791 -0.444 -28.420 1.00 95.19 96 GLY A CA 1
ATOM 772 C C . GLY A 1 96 ? 21.097 -1.183 -28.730 1.00 95.19 96 GLY A C 1
ATOM 773 O O . GLY A 1 96 ? 21.812 -0.800 -29.656 1.00 95.19 96 GLY A O 1
ATOM 774 N N . ALA A 1 97 ? 21.374 -2.285 -28.024 1.00 93.44 97 ALA A N 1
ATOM 775 C CA . ALA A 1 97 ? 22.563 -3.109 -28.241 1.00 93.44 97 ALA A CA 1
ATOM 776 C C . ALA A 1 97 ? 22.554 -3.836 -29.599 1.00 93.44 97 ALA A C 1
ATOM 778 O O . ALA A 1 97 ? 23.577 -3.881 -30.281 1.00 93.44 97 ALA A O 1
ATOM 779 N N . GLU A 1 98 ? 21.403 -4.373 -30.009 1.00 94.38 98 GLU A N 1
ATOM 780 C CA . GLU A 1 98 ? 21.250 -5.134 -31.256 1.00 94.38 98 GLU A CA 1
ATOM 781 C C . GLU A 1 98 ? 21.246 -4.244 -32.515 1.00 94.38 98 GLU A C 1
ATOM 783 O O . GLU A 1 98 ? 21.577 -4.716 -33.600 1.00 94.38 98 GLU A O 1
ATOM 788 N N . ASN A 1 99 ? 20.915 -2.952 -32.387 1.00 91.00 99 ASN A N 1
ATOM 789 C CA . ASN A 1 99 ? 20.720 -2.026 -33.515 1.00 91.00 99 ASN A CA 1
ATOM 790 C C . ASN A 1 99 ? 21.753 -0.880 -33.556 1.00 91.00 99 ASN A C 1
ATOM 792 O O . ASN A 1 99 ? 21.465 0.208 -34.058 1.00 91.00 99 ASN A O 1
ATOM 796 N N . ASN A 1 100 ? 22.966 -1.107 -33.039 1.00 78.06 100 ASN A N 1
ATOM 797 C CA . ASN A 1 100 ? 24.007 -0.087 -32.821 1.00 78.06 100 ASN A CA 1
ATOM 798 C C . ASN A 1 100 ? 24.667 0.480 -34.112 1.00 78.06 100 ASN A C 1
ATOM 800 O O . ASN A 1 100 ? 25.755 1.052 -34.076 1.00 78.06 100 ASN A O 1
ATOM 804 N N . SER A 1 101 ? 24.026 0.349 -35.277 1.00 77.25 101 SER A N 1
ATOM 805 C CA . SER A 1 101 ? 24.485 0.904 -36.559 1.00 77.25 101 SER A CA 1
ATOM 806 C C . SER A 1 101 ? 24.120 2.390 -36.693 1.00 77.25 101 SER A C 1
ATOM 808 O O . SER A 1 101 ? 23.287 2.758 -37.520 1.00 77.25 101 SER A O 1
ATOM 810 N N . ASP A 1 102 ? 24.683 3.226 -35.818 1.00 69.38 102 ASP A N 1
ATOM 811 C CA . ASP A 1 102 ? 24.526 4.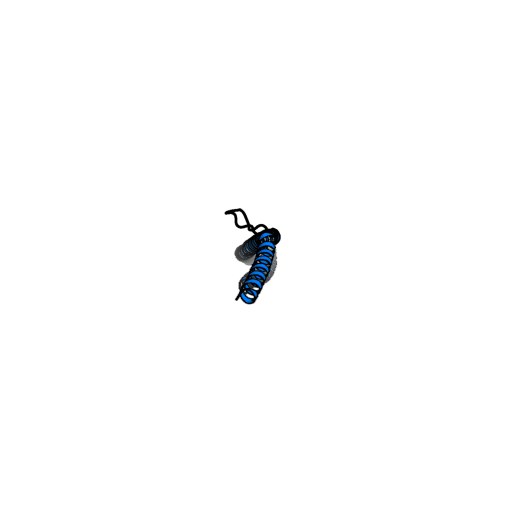692 -35.781 1.00 69.38 102 ASP A CA 1
ATOM 812 C C . ASP A 1 102 ? 23.068 5.195 -35.904 1.00 69.38 102 ASP A C 1
ATOM 814 O O . ASP A 1 102 ? 22.771 6.270 -36.426 1.00 69.38 102 ASP A O 1
ATOM 818 N N . ASN A 1 103 ? 22.131 4.395 -35.392 1.00 85.75 103 ASN A N 1
ATOM 819 C CA . ASN A 1 103 ? 20.708 4.683 -35.408 1.00 85.75 103 ASN A CA 1
ATOM 820 C C . ASN A 1 103 ? 20.337 5.515 -34.170 1.00 85.75 103 ASN A C 1
ATOM 822 O O . ASN A 1 103 ? 20.510 5.075 -33.031 1.00 85.75 103 ASN A O 1
ATOM 826 N N . ILE A 1 104 ? 19.793 6.715 -34.390 1.00 93.12 104 ILE A N 1
ATOM 827 C CA . ILE A 1 104 ? 19.337 7.623 -33.323 1.00 93.12 104 ILE A CA 1
ATOM 828 C C . ILE A 1 104 ? 18.335 6.922 -32.394 1.00 93.12 104 ILE A C 1
ATOM 830 O O . ILE A 1 104 ? 18.392 7.110 -31.179 1.00 93.12 104 ILE A O 1
ATOM 834 N N . LEU A 1 105 ? 17.463 6.070 -32.941 1.00 94.31 105 LEU A N 1
ATOM 835 C CA . LEU A 1 105 ? 16.482 5.323 -32.158 1.00 94.31 105 LEU A CA 1
ATOM 836 C C . LEU A 1 105 ? 17.143 4.283 -31.244 1.00 94.31 105 LEU A C 1
ATOM 838 O O . LEU A 1 105 ? 16.723 4.134 -30.100 1.00 94.31 105 LEU A O 1
ATOM 842 N N . ALA A 1 106 ? 18.199 3.607 -31.706 1.00 95.31 106 ALA A N 1
ATOM 843 C CA . ALA A 1 106 ? 18.938 2.636 -30.897 1.00 95.31 106 ALA A CA 1
ATOM 844 C C . ALA A 1 106 ? 19.641 3.315 -29.710 1.00 95.31 106 ALA A C 1
ATOM 846 O O . ALA A 1 106 ? 19.527 2.855 -28.575 1.00 95.31 106 ALA A O 1
ATOM 847 N N . LYS A 1 107 ? 20.279 4.471 -29.948 1.00 95.19 107 LYS A N 1
ATOM 848 C CA . LYS A 1 107 ? 20.887 5.287 -28.882 1.00 95.19 107 LYS A CA 1
ATOM 849 C C . LYS A 1 107 ? 19.841 5.775 -27.877 1.00 95.19 107 LYS A C 1
ATOM 851 O O . LYS A 1 107 ? 20.054 5.660 -26.673 1.00 95.19 107 LYS A O 1
ATOM 856 N N . ALA A 1 108 ? 18.704 6.282 -28.360 1.00 96.06 108 ALA A N 1
ATOM 857 C CA . ALA A 1 108 ? 17.614 6.741 -27.501 1.00 96.06 108 ALA A CA 1
ATOM 858 C C . ALA A 1 108 ? 17.038 5.603 -26.642 1.00 96.06 108 ALA A C 1
ATOM 860 O O . ALA A 1 108 ? 16.811 5.798 -25.449 1.00 96.06 108 ALA A O 1
ATOM 861 N N . ALA A 1 109 ? 16.853 4.414 -27.222 1.00 96.31 109 ALA A N 1
ATOM 862 C CA . ALA A 1 109 ? 16.373 3.237 -26.507 1.00 96.31 109 ALA A CA 1
ATOM 863 C C . ALA A 1 109 ? 17.351 2.778 -25.415 1.00 96.31 109 ALA A C 1
ATOM 865 O O . ALA A 1 109 ? 16.910 2.536 -24.296 1.00 96.31 109 ALA A O 1
ATOM 866 N N . SER A 1 110 ? 18.662 2.732 -25.686 1.00 95.56 110 SER A N 1
ATOM 867 C CA . SER A 1 110 ? 19.663 2.421 -24.651 1.00 95.56 110 SER A CA 1
ATOM 868 C C . SER A 1 110 ? 19.635 3.428 -23.501 1.00 95.56 110 SER A C 1
ATOM 870 O O . SER A 1 110 ? 19.542 3.022 -22.348 1.00 95.56 110 SER A O 1
ATOM 872 N N . VAL A 1 111 ? 19.639 4.734 -23.801 1.00 96.50 111 VAL A N 1
ATOM 873 C CA . VAL A 1 111 ? 19.602 5.785 -22.765 1.00 96.50 111 VAL A CA 1
ATOM 874 C C . VAL A 1 111 ? 18.319 5.704 -21.937 1.00 96.50 111 VAL A C 1
ATOM 876 O O . VAL A 1 111 ? 18.364 5.819 -20.713 1.00 96.50 111 VAL A O 1
ATOM 879 N N . TYR A 1 112 ? 17.171 5.490 -22.588 1.00 97.44 1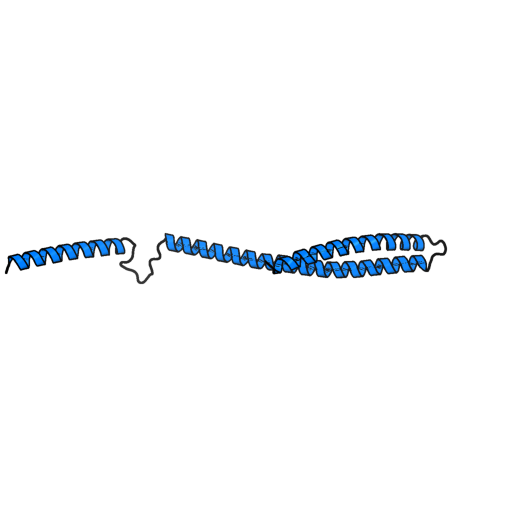12 TYR A N 1
ATOM 880 C CA . TYR A 1 112 ? 15.902 5.314 -21.889 1.00 97.44 112 TYR A CA 1
ATOM 881 C C . TYR A 1 112 ? 15.911 4.062 -21.010 1.00 97.44 112 TYR A C 1
ATOM 883 O O . TYR A 1 112 ? 15.510 4.140 -19.852 1.00 97.44 112 TYR A O 1
ATOM 891 N N . GLY A 1 113 ? 16.381 2.930 -21.540 1.00 98.00 113 GLY A N 1
ATOM 892 C CA . GLY A 1 113 ? 16.474 1.669 -20.812 1.00 98.00 113 GLY A CA 1
ATOM 893 C C . GLY A 1 113 ? 17.326 1.806 -19.553 1.00 98.00 113 GLY A C 1
ATOM 894 O O . GLY A 1 113 ? 16.852 1.467 -18.468 1.00 98.00 113 GLY A O 1
ATOM 895 N N . ASP A 1 114 ? 18.516 2.400 -19.665 1.00 97.75 114 ASP A N 1
ATOM 896 C CA . ASP A 1 114 ? 19.412 2.634 -18.530 1.00 97.75 114 ASP A CA 1
ATOM 897 C C . ASP A 1 114 ? 18.789 3.577 -17.489 1.00 97.75 114 ASP A C 1
ATOM 899 O O . ASP A 1 114 ? 18.763 3.262 -16.298 1.00 97.75 114 ASP A O 1
ATOM 903 N N . ALA A 1 115 ? 18.211 4.704 -17.919 1.00 98.00 115 ALA A N 1
ATOM 904 C CA . ALA A 1 115 ? 17.529 5.626 -17.010 1.00 98.00 115 ALA A CA 1
ATOM 905 C C . ALA A 1 115 ? 16.343 4.951 -16.300 1.00 98.00 115 ALA A C 1
ATOM 907 O O . ALA A 1 115 ? 16.159 5.105 -15.090 1.00 98.00 115 ALA A O 1
ATOM 908 N N . ARG A 1 116 ? 15.555 4.158 -17.034 1.00 97.25 116 ARG A N 1
ATOM 909 C CA . ARG A 1 116 ? 14.403 3.433 -16.494 1.00 97.25 116 ARG A CA 1
ATOM 910 C C . ARG A 1 116 ? 14.825 2.377 -15.478 1.00 97.25 116 ARG A C 1
ATOM 912 O O . ARG A 1 116 ? 14.164 2.253 -14.454 1.00 97.25 116 ARG A O 1
ATOM 919 N N . LYS A 1 117 ? 15.944 1.686 -15.703 1.00 97.38 117 LYS A N 1
ATOM 920 C CA . LYS A 1 117 ? 16.508 0.715 -14.755 1.00 97.38 117 LYS A CA 1
ATOM 921 C C . LYS A 1 117 ? 16.753 1.336 -13.380 1.00 97.38 117 LYS A C 1
ATOM 923 O O . LYS A 1 117 ? 16.435 0.729 -12.362 1.00 97.38 117 LYS A O 1
ATOM 928 N N . HIS A 1 118 ? 17.298 2.552 -13.351 1.00 97.50 118 HIS A N 1
ATOM 929 C CA . HIS A 1 118 ? 17.513 3.285 -12.103 1.00 97.50 118 HIS A CA 1
ATOM 930 C C . HIS A 1 118 ? 16.193 3.658 -11.423 1.00 97.50 118 HIS A C 1
ATOM 932 O O . HIS A 1 118 ? 16.064 3.469 -10.218 1.00 97.50 118 HIS A O 1
ATOM 938 N N . VAL A 1 119 ? 15.201 4.119 -12.189 1.00 97.44 119 VAL A N 1
ATOM 939 C CA . VAL A 1 119 ? 13.868 4.444 -11.655 1.00 97.44 119 VAL A CA 1
ATOM 940 C C . VAL A 1 119 ? 13.199 3.223 -11.023 1.00 97.44 119 VAL A C 1
ATOM 942 O O . VAL A 1 119 ? 12.679 3.325 -9.916 1.00 97.44 119 VAL A O 1
ATOM 945 N N . GLU A 1 120 ? 13.231 2.064 -11.684 1.00 97.69 120 GLU A N 1
ATOM 946 C CA . GLU A 1 120 ? 12.597 0.861 -11.131 1.00 97.69 120 GLU A CA 1
ATOM 947 C C . GLU A 1 120 ? 13.297 0.353 -9.871 1.00 97.69 120 GLU A C 1
ATOM 949 O O . GLU A 1 120 ? 12.629 -0.146 -8.970 1.00 97.69 120 GLU A O 1
ATOM 954 N N . LYS A 1 121 ? 14.613 0.562 -9.747 1.00 97.62 121 LYS A N 1
ATOM 955 C CA . LYS A 1 121 ? 15.338 0.265 -8.510 1.00 97.62 121 LYS A CA 1
ATOM 956 C C . LYS A 1 121 ? 14.861 1.137 -7.341 1.00 97.62 121 LYS A C 1
ATOM 958 O O . LYS A 1 121 ? 14.595 0.617 -6.262 1.00 97.62 121 LYS A O 1
ATOM 963 N N . GLU A 1 122 ? 14.711 2.444 -7.550 1.00 97.75 122 GLU A N 1
ATOM 964 C CA . GLU A 1 122 ? 14.186 3.345 -6.512 1.00 97.75 122 GLU A CA 1
ATOM 965 C C . GLU A 1 122 ? 12.738 2.985 -6.139 1.00 97.75 122 GLU A C 1
ATOM 967 O O . GLU A 1 122 ? 12.371 2.976 -4.961 1.00 97.75 122 GLU A O 1
ATOM 972 N N . HIS A 1 123 ? 11.911 2.624 -7.128 1.00 97.56 123 HIS A N 1
ATOM 973 C CA . HIS A 1 123 ? 10.558 2.127 -6.874 1.00 97.56 123 HIS A CA 1
ATOM 974 C C . HIS A 1 123 ? 10.555 0.817 -6.081 1.00 97.56 123 HIS A C 1
ATOM 976 O O . HIS A 1 123 ? 9.721 0.658 -5.189 1.00 97.56 123 HIS A O 1
ATOM 982 N N . GLU A 1 124 ? 11.471 -0.109 -6.364 1.00 97.94 124 GLU A N 1
ATOM 983 C CA . GLU A 1 124 ? 11.618 -1.356 -5.615 1.00 97.94 124 GLU A CA 1
ATOM 984 C C . GLU A 1 124 ? 11.986 -1.095 -4.153 1.00 97.94 124 GLU A C 1
ATOM 986 O O . GLU A 1 124 ? 11.356 -1.650 -3.248 1.00 97.94 124 GLU A O 1
ATOM 991 N N . GLU A 1 125 ? 12.954 -0.213 -3.905 1.00 97.69 125 GLU A N 1
ATOM 992 C CA . GLU A 1 125 ? 13.373 0.149 -2.551 1.00 97.69 125 GLU A CA 1
ATOM 993 C C . GLU A 1 125 ? 12.230 0.797 -1.758 1.00 97.69 125 GLU A C 1
ATOM 995 O O . GLU A 1 125 ? 11.959 0.388 -0.620 1.00 97.69 125 GLU A O 1
ATOM 1000 N N . LEU A 1 126 ? 11.504 1.735 -2.376 1.00 96.62 126 LEU A N 1
ATOM 1001 C CA . LEU A 1 126 ? 10.322 2.363 -1.791 1.00 96.62 126 LEU A CA 1
ATOM 1002 C C . LEU A 1 126 ? 9.215 1.341 -1.503 1.00 96.62 126 LEU A C 1
ATOM 1004 O O . LEU A 1 126 ? 8.670 1.316 -0.398 1.00 96.62 126 LEU A O 1
ATOM 1008 N N . ASN A 1 127 ? 8.880 0.488 -2.475 1.00 97.56 127 ASN A N 1
ATOM 1009 C CA . ASN A 1 127 ? 7.797 -0.484 -2.334 1.00 97.56 127 ASN A CA 1
ATOM 1010 C C . ASN A 1 127 ? 8.125 -1.534 -1.265 1.00 97.56 127 ASN A C 1
ATOM 1012 O O . ASN A 1 127 ? 7.252 -1.927 -0.492 1.00 97.56 127 ASN A O 1
ATOM 1016 N N . ARG A 1 128 ? 9.398 -1.934 -1.155 1.00 96.50 128 ARG A N 1
ATOM 1017 C CA . ARG A 1 128 ? 9.887 -2.821 -0.092 1.00 96.50 128 ARG A CA 1
ATOM 1018 C C . ARG A 1 128 ? 9.766 -2.179 1.289 1.00 96.50 128 ARG A C 1
ATOM 1020 O O . ARG A 1 128 ? 9.353 -2.852 2.234 1.00 96.50 128 ARG A O 1
ATOM 1027 N N . LEU A 1 129 ? 10.118 -0.898 1.421 1.00 96.00 129 LEU A N 1
ATOM 1028 C CA . LEU A 1 129 ? 9.947 -0.163 2.676 1.00 96.00 129 LEU A CA 1
ATOM 1029 C C . LEU A 1 129 ? 8.465 -0.040 3.040 1.00 96.00 129 LEU A C 1
ATOM 1031 O O . LEU A 1 129 ? 8.093 -0.251 4.188 1.00 96.00 129 LEU A O 1
ATOM 1035 N N . LEU A 1 130 ? 7.604 0.254 2.069 1.00 94.38 130 LEU A N 1
ATOM 1036 C CA . LEU A 1 130 ? 6.170 0.340 2.312 1.00 94.38 130 LEU A CA 1
ATOM 1037 C C . LEU A 1 130 ? 5.593 -1.012 2.757 1.00 94.38 130 LEU A C 1
ATOM 1039 O O . LEU A 1 130 ? 4.861 -1.070 3.743 1.00 94.38 130 LEU A O 1
ATOM 1043 N N . ALA A 1 131 ? 5.974 -2.104 2.090 1.00 94.81 131 ALA A N 1
ATOM 1044 C CA . ALA A 1 131 ? 5.547 -3.453 2.451 1.00 94.81 131 ALA A CA 1
ATOM 1045 C C . ALA A 1 131 ? 5.965 -3.837 3.878 1.00 94.81 131 ALA A C 1
ATOM 1047 O O . ALA A 1 131 ? 5.181 -4.447 4.606 1.00 94.81 131 ALA A O 1
ATOM 1048 N N . SER A 1 132 ? 7.165 -3.446 4.322 1.00 94.50 132 SER A N 1
ATOM 1049 C CA . SER A 1 132 ? 7.603 -3.726 5.693 1.00 94.50 132 SER A CA 1
ATOM 1050 C C . SER A 1 132 ? 6.791 -2.956 6.741 1.00 94.50 132 SER A C 1
ATOM 1052 O O . SER A 1 132 ? 6.430 -3.534 7.766 1.00 94.50 132 SER A O 1
ATOM 1054 N N . GLN A 1 133 ? 6.435 -1.696 6.471 1.00 91.38 133 GLN A N 1
ATOM 1055 C CA . GLN A 1 133 ? 5.610 -0.877 7.371 1.00 91.38 133 GLN A CA 1
ATOM 1056 C C . GLN A 1 133 ? 4.162 -1.378 7.457 1.00 91.38 133 GLN A C 1
ATOM 1058 O O . GLN A 1 133 ? 3.578 -1.426 8.543 1.00 91.38 133 GLN A O 1
ATOM 1063 N N . VAL A 1 134 ? 3.588 -1.803 6.327 1.00 89.75 134 VAL A N 1
ATOM 1064 C CA . VAL A 1 134 ? 2.239 -2.390 6.291 1.00 89.75 134 VAL A CA 1
ATOM 1065 C C . VAL A 1 134 ? 2.210 -3.708 7.070 1.00 89.75 134 VAL A C 1
ATOM 1067 O O . VAL A 1 134 ? 1.330 -3.902 7.906 1.00 89.75 134 VAL A O 1
ATOM 1070 N N . ASN A 1 135 ? 3.214 -4.572 6.890 1.00 81.56 135 ASN A N 1
ATOM 1071 C CA . ASN A 1 135 ? 3.291 -5.853 7.599 1.00 81.56 135 ASN A CA 1
ATOM 1072 C C . ASN A 1 135 ? 3.522 -5.694 9.111 1.00 81.56 135 ASN A C 1
ATOM 1074 O O . ASN A 1 135 ? 2.985 -6.473 9.896 1.00 81.56 135 ASN A O 1
ATOM 1078 N N . PHE A 1 136 ? 4.279 -4.681 9.547 1.00 69.94 136 PHE A N 1
ATOM 1079 C CA . PHE A 1 136 ? 4.495 -4.419 10.975 1.00 69.94 136 PHE A CA 1
ATOM 1080 C C . PHE A 1 136 ? 3.197 -4.038 11.711 1.00 69.94 136 PHE A C 1
ATOM 1082 O O . PHE A 1 136 ? 3.059 -4.316 12.900 1.00 69.94 136 PHE A O 1
ATOM 1089 N N . SER A 1 137 ? 2.204 -3.490 11.001 1.00 61.94 137 SER A N 1
ATOM 1090 C CA . SER A 1 137 ? 0.896 -3.133 11.574 1.00 61.94 137 SER A CA 1
ATOM 1091 C C . SER A 1 137 ? 0.061 -4.340 12.042 1.00 61.94 137 SER A C 1
ATOM 1093 O O . SER A 1 137 ? -0.935 -4.139 12.726 1.00 61.94 137 SER A O 1
ATOM 1095 N N . TYR A 1 138 ? 0.450 -5.582 11.713 1.00 55.53 138 TYR A N 1
ATOM 1096 C CA . TYR A 1 138 ? -0.179 -6.810 12.231 1.00 55.53 138 TYR A CA 1
ATOM 1097 C C . TYR A 1 138 ? 0.366 -7.271 13.593 1.00 55.53 138 TYR A C 1
ATOM 1099 O O . TYR A 1 138 ? -0.249 -8.126 14.229 1.00 55.53 138 TYR A O 1
ATOM 1107 N N . ALA A 1 139 ? 1.530 -6.767 14.017 1.00 50.34 139 ALA A N 1
ATOM 1108 C CA . ALA A 1 139 ? 2.246 -7.253 15.200 1.00 50.34 139 AL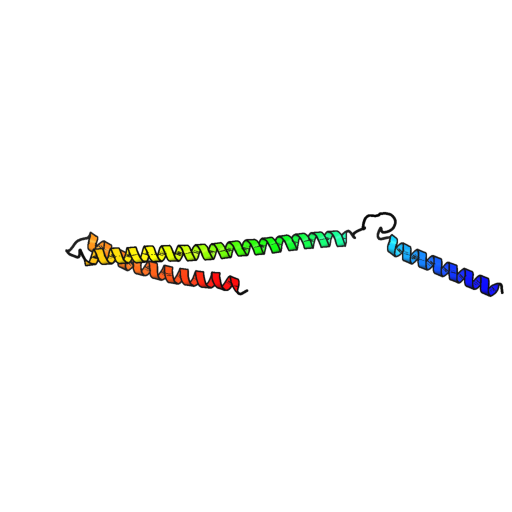A A CA 1
ATOM 1109 C C . ALA A 1 139 ? 1.946 -6.465 16.492 1.00 50.34 139 ALA A C 1
ATOM 1111 O O . ALA A 1 139 ? 2.459 -6.833 17.551 1.00 50.34 139 ALA A O 1
ATOM 1112 N N . VAL A 1 140 ? 1.135 -5.405 16.409 1.00 44.91 140 VAL A N 1
ATOM 1113 C CA . VAL A 1 140 ? 0.711 -4.533 17.523 1.00 44.91 140 VAL A CA 1
ATOM 1114 C C . VAL A 1 140 ? -0.802 -4.610 17.673 1.00 44.91 140 VAL A C 1
ATOM 1116 O O . VAL A 1 140 ? -1.269 -4.694 18.830 1.00 44.91 140 VAL A O 1
#

Organism: Trifolium subterraneum (NCBI:txid3900)

InterPro domains:
  IPR027267 AH/BAR domain superfamily [SSF103657] (46-136)